Protein AF-A0A915CZ17-F1 (afdb_monomer_lite)

Secondary structure (DSSP, 8-state):
--HHHHHHHHHHHHHHHHHHHHHHHHHHHHHHHHHHHHHHHHHHHHHHHTT--HHHHHHHHHHHHHHHHHHHHHHHHHH-HHHHHHHHHHHHHHHHHHHHHHHHTT-SSSS----PPPP---PPP-

Organism: NCBI:txid166011

Sequence (126 aa):
MKNGHSLTESYQLSENIRTGKQLAPSFFLHLLTTIALASICFLIFYVLKNEISILFSIVIFFLLMAICNCGIVTTIIRYHPIINRRAVKLCKKLRTQMCRQKNSQIMPESCAFETNPMPKTIGAAV

Foldseek 3Di:
DPVVVVVVVVVVVVVVVLVCVLCVVLVVLVVVLVVVLVVLVVVLVVVVVVPDPNVVSVVVNVVSVVVSVVVNVVSNCVRVPVNVVVVVVVVVVVVVVVVVVVVVVVDDDDPDDDDDDDDDDDDDDD

InterPro domains:
  IPR004151 7TM GPCR, serpentine receptor class e (Sre) [PF03125] (5-113)

pLDDT: mean 75.6, std 12.34, range [46.72, 91.81]

Structure (mmCIF, N/CA/C/O backbone):
data_AF-A0A915CZ17-F1
#
_entry.id   AF-A0A915CZ17-F1
#
loop_
_atom_site.group_PDB
_atom_site.id
_atom_site.type_symbol
_atom_site.label_atom_id
_atom_site.label_alt_id
_atom_site.label_comp_id
_atom_site.label_asym_id
_atom_site.label_entity_id
_atom_site.label_seq_id
_atom_site.pdbx_PDB_ins_code
_atom_site.Cartn_x
_atom_site.Cartn_y
_atom_site.Cartn_z
_atom_site.occupancy
_atom_site.B_iso_or_equiv
_atom_site.auth_seq_id
_atom_site.auth_comp_id
_atom_site.auth_asym_id
_atom_site.auth_atom_id
_atom_site.pdbx_PDB_model_num
ATOM 1 N N . MET A 1 1 ? 25.325 -26.760 -29.980 1.00 49.72 1 MET A N 1
ATOM 2 C CA . MET A 1 1 ? 24.374 -25.675 -29.644 1.00 49.72 1 MET A CA 1
ATOM 3 C C . MET A 1 1 ? 23.979 -25.759 -28.162 1.00 49.72 1 MET A C 1
ATOM 5 O O . MET A 1 1 ? 22.905 -26.246 -27.857 1.00 49.72 1 MET A O 1
ATOM 9 N N . LYS A 1 2 ? 24.853 -25.346 -27.227 1.00 55.34 2 LYS A N 1
ATOM 10 C CA . LYS A 1 2 ? 24.573 -25.357 -25.767 1.00 55.34 2 LYS A CA 1
ATOM 11 C C . LYS A 1 2 ? 24.479 -23.955 -25.137 1.00 55.34 2 LYS A C 1
ATOM 13 O O . LYS A 1 2 ? 24.045 -23.826 -24.002 1.00 55.34 2 LYS A O 1
ATOM 18 N N . ASN A 1 3 ? 24.819 -22.902 -25.882 1.00 57.72 3 ASN A N 1
ATOM 19 C CA . ASN A 1 3 ? 24.971 -21.554 -25.318 1.00 57.72 3 ASN A CA 1
ATOM 20 C C . ASN A 1 3 ? 23.638 -20.801 -25.143 1.00 57.72 3 ASN A C 1
ATOM 22 O O . ASN A 1 3 ? 23.580 -19.843 -24.382 1.00 57.72 3 ASN A O 1
ATOM 26 N N . GLY A 1 4 ? 22.563 -21.235 -25.813 1.00 61.19 4 GLY A N 1
ATOM 27 C CA . GLY A 1 4 ? 21.241 -20.611 -25.678 1.00 61.19 4 GLY A CA 1
ATOM 28 C C . GLY A 1 4 ? 20.569 -20.888 -24.329 1.00 61.19 4 GLY A C 1
ATOM 29 O O . GLY A 1 4 ? 19.940 -19.997 -23.773 1.00 61.19 4 GLY A O 1
ATOM 30 N N . HIS A 1 5 ? 20.764 -22.088 -23.767 1.00 61.50 5 HIS A N 1
ATOM 31 C CA . HIS A 1 5 ? 20.102 -22.510 -22.524 1.00 61.50 5 HIS A CA 1
ATOM 32 C C . HIS A 1 5 ? 20.589 -21.709 -21.304 1.00 61.50 5 HIS A C 1
ATOM 34 O O . HIS A 1 5 ? 19.791 -21.225 -20.506 1.00 61.50 5 HIS A O 1
ATOM 40 N N . SER A 1 6 ? 21.903 -21.472 -21.226 1.00 73.88 6 SER A N 1
ATOM 41 C CA . SER A 1 6 ? 22.528 -20.694 -20.147 1.00 73.88 6 SER A CA 1
ATOM 42 C C . SER A 1 6 ? 22.110 -19.215 -20.149 1.00 73.88 6 SER A C 1
ATOM 44 O O . SER A 1 6 ? 21.966 -18.604 -19.086 1.00 73.88 6 SER A O 1
ATOM 46 N N . LEU A 1 7 ? 21.861 -18.635 -21.331 1.00 78.44 7 LEU A N 1
ATOM 47 C CA . LEU A 1 7 ? 21.388 -17.254 -21.461 1.00 78.44 7 LEU A CA 1
ATOM 48 C C . LEU A 1 7 ? 19.945 -17.099 -20.970 1.00 78.44 7 LEU A C 1
ATOM 50 O O . LEU A 1 7 ? 19.641 -16.139 -20.261 1.00 78.44 7 LEU A O 1
ATOM 54 N N . THR A 1 8 ? 19.068 -18.049 -21.301 1.00 87.06 8 THR A N 1
ATOM 55 C CA . THR A 1 8 ? 17.675 -18.046 -20.836 1.00 87.06 8 THR A CA 1
ATOM 56 C C . THR A 1 8 ? 17.589 -18.204 -19.318 1.00 87.06 8 THR A C 1
ATOM 58 O O . THR A 1 8 ? 16.856 -17.455 -18.674 1.00 87.06 8 THR A O 1
ATOM 61 N N . GLU A 1 9 ? 18.378 -19.103 -18.730 1.00 83.31 9 GLU A N 1
ATOM 62 C CA . GLU A 1 9 ? 18.433 -19.299 -17.274 1.00 83.31 9 GLU A CA 1
ATOM 63 C C . GLU A 1 9 ? 18.932 -18.045 -16.545 1.00 83.31 9 GLU A C 1
ATOM 65 O O . GLU A 1 9 ? 18.331 -17.604 -15.564 1.00 83.31 9 GLU A O 1
ATOM 70 N N . SER A 1 10 ? 19.982 -17.408 -17.070 1.00 84.31 10 SER A N 1
ATOM 71 C CA . SER A 1 10 ? 20.518 -16.161 -16.510 1.00 84.31 10 SER A CA 1
ATOM 72 C C . SER A 1 10 ? 19.502 -15.014 -16.580 1.00 84.31 10 SER A C 1
ATOM 74 O O . SER A 1 10 ? 19.395 -14.208 -15.652 1.00 84.31 10 SER A O 1
ATOM 76 N N . TYR A 1 11 ? 18.725 -14.948 -17.665 1.00 88.56 11 TYR A N 1
ATOM 77 C CA . TYR A 1 11 ? 17.660 -13.962 -17.831 1.00 88.56 11 TYR A CA 1
ATOM 78 C C . TYR A 1 11 ? 16.517 -14.181 -16.833 1.00 88.56 11 TYR A C 1
ATOM 80 O O . TYR A 1 11 ? 16.153 -13.250 -16.114 1.00 88.56 11 TYR A O 1
ATOM 88 N N . GLN A 1 12 ? 16.004 -15.411 -16.730 1.00 89.25 12 GLN A N 1
ATOM 89 C CA . GLN A 1 12 ? 14.931 -15.759 -15.794 1.00 89.25 12 GLN A CA 1
ATOM 90 C C . GLN A 1 12 ? 15.338 -15.503 -14.341 1.00 89.25 12 GLN A C 1
ATOM 92 O O . GLN A 1 12 ? 14.560 -14.955 -13.561 1.00 89.25 12 GLN A O 1
ATOM 97 N N . LEU A 1 13 ? 16.578 -15.835 -13.975 1.00 88.50 13 LEU A N 1
ATOM 98 C CA . LEU A 1 13 ? 17.096 -15.568 -12.637 1.00 88.50 13 LEU A CA 1
ATOM 99 C C . LEU A 1 13 ? 17.140 -14.061 -12.340 1.00 88.50 13 LEU A C 1
ATOM 101 O O . LEU A 1 13 ? 16.708 -13.625 -11.272 1.00 88.50 13 LEU A O 1
ATOM 105 N N . SER A 1 14 ? 17.609 -13.254 -13.294 1.00 89.19 14 SER A N 1
ATOM 106 C CA . SER A 1 14 ? 17.647 -11.792 -13.168 1.00 89.19 14 SER A CA 1
ATOM 107 C C . SER A 1 14 ? 16.245 -11.186 -13.028 1.00 89.19 14 SER A C 1
ATOM 109 O O . SER A 1 14 ? 16.014 -10.307 -12.189 1.00 89.19 14 SER A O 1
ATOM 111 N N . GLU A 1 15 ? 15.279 -11.692 -13.792 1.00 87.38 15 GLU A N 1
ATOM 112 C CA . GLU A 1 15 ? 13.883 -11.262 -13.728 1.00 87.38 15 GLU A CA 1
ATOM 113 C C . GLU A 1 15 ? 13.220 -11.645 -12.396 1.00 87.38 15 GLU A C 1
ATOM 115 O O . GLU A 1 15 ? 12.551 -10.813 -11.776 1.00 87.38 15 GLU A O 1
ATOM 120 N N . ASN A 1 16 ? 13.490 -12.847 -11.885 1.00 86.50 16 ASN A N 1
ATOM 121 C CA . ASN A 1 16 ? 13.008 -13.300 -10.581 1.00 86.50 16 ASN A CA 1
ATOM 122 C C . ASN A 1 16 ? 13.599 -12.477 -9.431 1.00 86.50 16 ASN A C 1
ATOM 124 O O . ASN A 1 16 ? 12.863 -12.064 -8.535 1.00 86.50 16 ASN A O 1
ATOM 128 N N . ILE A 1 17 ? 14.897 -12.156 -9.468 1.00 87.12 17 ILE A N 1
ATOM 129 C CA . ILE A 1 17 ? 15.535 -11.281 -8.468 1.00 87.12 17 ILE A CA 1
ATOM 130 C C . ILE A 1 17 ? 14.907 -9.886 -8.502 1.00 87.12 17 ILE A C 1
ATOM 132 O O . ILE A 1 17 ? 14.629 -9.290 -7.457 1.00 87.12 17 ILE A O 1
ATOM 136 N N . ARG A 1 18 ? 14.668 -9.346 -9.701 1.00 84.81 18 ARG A N 1
ATOM 137 C CA . ARG A 1 18 ? 14.031 -8.038 -9.871 1.00 84.81 18 ARG A CA 1
ATOM 138 C C . ARG A 1 18 ? 12.606 -8.033 -9.324 1.00 84.81 18 ARG A C 1
ATOM 140 O O . ARG A 1 18 ? 12.234 -7.088 -8.632 1.00 84.81 18 ARG A O 1
ATOM 147 N N . THR A 1 19 ? 11.844 -9.081 -9.605 1.00 82.50 19 THR A N 1
ATOM 148 C CA . THR A 1 19 ? 10.472 -9.259 -9.122 1.00 82.50 19 THR A CA 1
ATOM 149 C C . THR A 1 19 ? 10.455 -9.422 -7.603 1.00 82.50 19 THR A C 1
ATOM 151 O O . THR A 1 19 ? 9.744 -8.694 -6.917 1.00 82.50 19 THR A O 1
ATOM 154 N N . GLY A 1 20 ? 11.337 -10.249 -7.040 1.00 83.50 20 GLY A N 1
ATOM 155 C CA . GLY A 1 20 ? 11.492 -10.403 -5.591 1.00 83.50 20 GLY A CA 1
ATOM 156 C C . GLY A 1 20 ? 11.804 -9.082 -4.882 1.00 83.50 20 GLY A C 1
ATOM 157 O O . GLY A 1 20 ? 11.161 -8.745 -3.889 1.00 83.50 20 GLY A O 1
ATOM 158 N N . LYS A 1 21 ? 12.707 -8.264 -5.438 1.00 82.19 21 LYS A N 1
ATOM 159 C CA . LYS A 1 21 ? 13.002 -6.916 -4.914 1.00 82.19 21 LYS A CA 1
ATOM 160 C C . LYS A 1 21 ? 11.807 -5.960 -4.984 1.00 82.19 21 LYS A C 1
ATOM 162 O O . LYS A 1 21 ? 11.730 -5.044 -4.171 1.00 82.19 21 LYS A O 1
ATOM 167 N N . GLN A 1 22 ? 10.889 -6.148 -5.932 1.00 78.44 22 GLN A N 1
ATOM 168 C CA . GLN A 1 22 ? 9.664 -5.347 -6.041 1.00 78.44 22 GLN A CA 1
ATOM 169 C C . GLN A 1 22 ? 8.572 -5.808 -5.073 1.00 78.44 22 GLN A C 1
ATOM 171 O O . GLN A 1 22 ? 7.839 -4.968 -4.553 1.00 78.44 22 GLN A O 1
ATOM 176 N N . LEU A 1 23 ? 8.472 -7.113 -4.810 1.00 78.69 23 LEU A N 1
ATOM 177 C CA . LEU A 1 23 ? 7.492 -7.664 -3.875 1.00 78.69 23 LEU A CA 1
ATOM 178 C C . LEU A 1 23 ? 7.902 -7.498 -2.411 1.00 78.69 23 LEU A C 1
ATOM 180 O O . LEU A 1 23 ? 7.022 -7.309 -1.573 1.00 78.69 23 LEU A O 1
ATOM 184 N N . ALA A 1 24 ? 9.200 -7.518 -2.091 1.00 81.94 24 ALA A N 1
ATOM 185 C CA . ALA A 1 24 ? 9.672 -7.454 -0.708 1.00 81.94 24 ALA A CA 1
ATOM 186 C C . ALA A 1 24 ? 9.100 -6.258 0.087 1.00 81.94 24 ALA A C 1
ATOM 188 O O . ALA A 1 24 ? 8.552 -6.495 1.163 1.00 81.94 24 ALA A O 1
ATOM 189 N N . PRO A 1 25 ? 9.099 -5.004 -0.417 1.00 78.44 25 PRO A N 1
ATOM 190 C CA . PRO A 1 25 ? 8.494 -3.878 0.299 1.00 78.44 25 PRO A CA 1
ATOM 191 C C . PRO A 1 25 ? 7.000 -4.077 0.575 1.00 78.44 25 PRO A C 1
ATOM 193 O O . PRO A 1 25 ? 6.530 -3.758 1.662 1.00 78.44 25 PRO A O 1
ATOM 196 N N . SER A 1 26 ? 6.261 -4.637 -0.388 1.00 76.38 26 SER A N 1
ATOM 197 C CA . SER A 1 26 ? 4.830 -4.919 -0.231 1.00 76.38 26 SER A CA 1
ATOM 198 C C . SER A 1 26 ? 4.585 -6.015 0.804 1.00 76.38 26 SER A C 1
ATOM 200 O O . SER A 1 26 ? 3.657 -5.909 1.602 1.00 76.38 26 SER A O 1
ATOM 202 N N . PHE A 1 27 ? 5.428 -7.048 0.814 1.00 81.69 27 PHE A N 1
ATOM 203 C CA . PHE A 1 27 ? 5.361 -8.137 1.782 1.00 81.69 27 PHE A CA 1
ATOM 204 C C . PHE A 1 27 ? 5.639 -7.641 3.205 1.00 81.69 27 PHE A C 1
ATOM 206 O O . PHE A 1 27 ? 4.847 -7.904 4.106 1.00 81.69 27 PHE A O 1
ATOM 213 N N . PHE A 1 28 ? 6.705 -6.858 3.402 1.00 82.81 28 PHE A N 1
ATOM 214 C CA . PHE A 1 28 ? 7.022 -6.262 4.704 1.00 82.81 28 PHE A CA 1
ATOM 215 C C . PHE A 1 28 ? 5.903 -5.348 5.207 1.00 82.81 28 PHE A C 1
ATOM 217 O O . PHE A 1 28 ? 5.568 -5.384 6.389 1.00 82.81 28 PHE A O 1
ATOM 224 N N . LEU A 1 29 ? 5.293 -4.561 4.319 1.00 78.81 29 LEU A N 1
ATOM 225 C CA . LEU A 1 29 ? 4.200 -3.675 4.702 1.00 78.81 29 LEU A CA 1
ATOM 226 C C . LEU A 1 29 ? 2.932 -4.446 5.094 1.00 78.81 29 LEU A C 1
ATOM 228 O O . LEU A 1 29 ? 2.267 -4.083 6.067 1.00 78.81 29 LEU A O 1
ATOM 232 N N . HIS A 1 30 ? 2.614 -5.522 4.370 1.00 79.62 30 HIS A N 1
ATOM 233 C CA . HIS A 1 30 ? 1.520 -6.420 4.735 1.00 79.62 30 HIS A CA 1
ATOM 234 C C . HIS A 1 30 ? 1.776 -7.097 6.077 1.00 79.62 30 HIS A C 1
ATOM 236 O O . HIS A 1 30 ? 0.900 -7.065 6.934 1.00 79.62 30 HIS A O 1
ATOM 242 N N . LEU A 1 31 ? 2.978 -7.634 6.292 1.00 82.56 31 LEU A N 1
ATOM 243 C CA . LEU A 1 31 ? 3.352 -8.270 7.552 1.00 82.56 31 LEU A CA 1
ATOM 244 C C . LEU A 1 31 ? 3.215 -7.296 8.731 1.00 82.56 31 LEU A C 1
ATOM 246 O O . LEU A 1 31 ? 2.597 -7.632 9.739 1.00 82.56 31 LEU A O 1
ATOM 250 N N . LEU A 1 32 ? 3.730 -6.072 8.587 1.00 81.38 32 LEU A N 1
ATOM 251 C CA . LEU A 1 32 ? 3.617 -5.035 9.613 1.00 81.38 32 LEU A CA 1
ATOM 252 C C . LEU A 1 32 ? 2.153 -4.670 9.894 1.00 81.38 32 LEU A C 1
ATOM 254 O O . LEU A 1 32 ? 1.762 -4.534 11.051 1.00 81.38 32 LEU A O 1
ATOM 258 N N . THR A 1 33 ? 1.334 -4.566 8.845 1.00 80.00 33 THR A N 1
ATOM 259 C CA . THR A 1 33 ? -0.109 -4.310 8.962 1.00 80.00 33 THR A CA 1
ATOM 260 C C . THR A 1 33 ? -0.812 -5.435 9.718 1.00 80.00 33 THR A C 1
ATOM 262 O O . THR A 1 33 ? -1.609 -5.166 10.610 1.00 80.00 33 THR A O 1
ATOM 265 N N . THR A 1 34 ? -0.496 -6.695 9.415 1.00 81.19 34 THR A N 1
ATOM 266 C CA . THR A 1 34 ? -1.069 -7.858 10.103 1.00 81.19 34 THR A CA 1
ATOM 267 C C . THR A 1 34 ? -0.681 -7.888 11.581 1.00 81.19 34 THR A C 1
ATOM 269 O O . THR A 1 34 ? -1.539 -8.140 12.425 1.00 81.19 34 THR A O 1
ATOM 272 N N . ILE A 1 35 ? 0.577 -7.586 11.915 1.00 84.44 35 ILE A N 1
ATOM 273 C CA . ILE A 1 35 ? 1.044 -7.509 13.309 1.00 84.44 35 ILE A CA 1
ATOM 274 C C . ILE A 1 35 ? 0.321 -6.386 14.061 1.00 84.44 35 ILE A C 1
ATOM 276 O O . ILE A 1 35 ? -0.163 -6.601 15.174 1.00 84.44 35 ILE A O 1
ATOM 280 N N . ALA A 1 36 ? 0.212 -5.201 13.455 1.00 79.06 36 ALA A N 1
ATOM 281 C CA . ALA A 1 36 ? -0.519 -4.081 14.040 1.00 79.06 36 ALA A CA 1
ATOM 282 C C . ALA A 1 36 ? -1.992 -4.446 14.279 1.00 79.06 36 ALA A C 1
ATOM 284 O O . ALA A 1 36 ? -2.514 -4.216 15.367 1.00 79.06 36 ALA A O 1
ATOM 285 N N . LEU A 1 37 ? -2.633 -5.092 13.302 1.00 80.75 37 LEU A N 1
ATOM 286 C CA . LEU A 1 37 ? -4.020 -5.532 13.399 1.00 80.75 37 LEU A CA 1
ATOM 287 C C . LEU A 1 37 ? -4.232 -6.520 14.548 1.00 80.75 37 LEU A C 1
ATOM 289 O O . LEU A 1 37 ? -5.117 -6.319 15.376 1.00 80.75 37 LEU A O 1
ATOM 293 N N . ALA A 1 38 ? -3.387 -7.549 14.634 1.00 83.81 38 ALA A N 1
ATOM 294 C CA . ALA A 1 38 ? -3.434 -8.532 15.711 1.00 83.81 38 ALA A CA 1
ATOM 295 C C . ALA A 1 38 ? -3.254 -7.873 17.089 1.00 83.81 38 ALA A C 1
ATOM 297 O O . ALA A 1 38 ? -3.983 -8.191 18.029 1.00 83.81 38 ALA A O 1
ATOM 298 N N . SER A 1 39 ? -2.337 -6.904 17.187 1.00 81.00 39 SER A N 1
ATOM 299 C CA . SER A 1 39 ? -2.072 -6.160 18.424 1.00 81.00 39 SER A CA 1
ATOM 300 C C . SER A 1 39 ? -3.278 -5.324 18.860 1.00 81.00 39 SER A C 1
ATOM 302 O O . SER A 1 39 ? -3.626 -5.309 20.038 1.00 81.00 39 SER A O 1
ATOM 304 N N . ILE A 1 40 ? -3.962 -4.667 17.918 1.00 76.94 40 ILE A N 1
ATOM 305 C CA . ILE A 1 40 ? -5.172 -3.880 18.200 1.00 76.94 40 ILE A CA 1
ATOM 306 C C . ILE A 1 40 ? -6.339 -4.795 18.572 1.00 76.94 40 ILE A C 1
ATOM 308 O O . ILE A 1 40 ? -7.066 -4.483 19.507 1.00 76.94 40 ILE A O 1
ATOM 312 N N . CYS A 1 41 ? -6.525 -5.928 17.891 1.00 80.75 41 CYS A N 1
ATOM 313 C CA . CYS A 1 41 ? -7.558 -6.900 18.258 1.00 80.75 41 CYS A CA 1
ATOM 314 C C . CYS A 1 41 ? -7.356 -7.419 19.688 1.00 80.75 41 CYS A C 1
ATOM 316 O O . CYS A 1 41 ? -8.314 -7.497 20.456 1.00 80.75 41 CYS A O 1
ATOM 318 N N . PHE A 1 42 ? -6.109 -7.709 20.067 1.00 82.75 42 PHE A N 1
ATOM 319 C CA . PHE A 1 42 ? -5.761 -8.079 21.436 1.00 82.75 42 PHE A CA 1
ATOM 320 C C . PHE A 1 42 ? -6.046 -6.938 22.425 1.00 82.75 42 PHE A C 1
ATOM 322 O O . PHE A 1 42 ? -6.633 -7.168 23.480 1.00 82.75 42 PHE A O 1
ATOM 329 N N . LEU A 1 43 ? -5.704 -5.697 22.064 1.00 78.62 43 LEU A N 1
ATOM 330 C CA . LEU A 1 43 ? -6.005 -4.517 22.873 1.00 78.62 43 LEU A CA 1
ATOM 331 C C . LEU A 1 43 ? -7.517 -4.343 23.067 1.00 78.62 43 LEU A C 1
ATOM 333 O O . LEU A 1 43 ? -7.959 -4.175 24.194 1.00 78.62 43 LEU A O 1
ATOM 337 N N . ILE A 1 44 ? -8.318 -4.451 22.003 1.00 76.12 44 ILE A N 1
ATOM 338 C CA . ILE A 1 44 ? -9.786 -4.379 22.056 1.00 76.12 44 ILE A CA 1
ATOM 339 C C . ILE A 1 44 ? -10.340 -5.437 23.009 1.00 76.12 44 ILE A C 1
ATOM 341 O O . ILE A 1 44 ? -11.194 -5.115 23.828 1.00 76.12 44 ILE A O 1
ATOM 345 N N . PHE A 1 45 ? -9.835 -6.672 22.951 1.00 78.56 45 PHE A N 1
ATOM 346 C CA . PHE A 1 45 ? -10.243 -7.741 23.863 1.00 78.56 45 PHE A CA 1
ATOM 347 C C . PHE A 1 45 ? -9.966 -7.390 25.3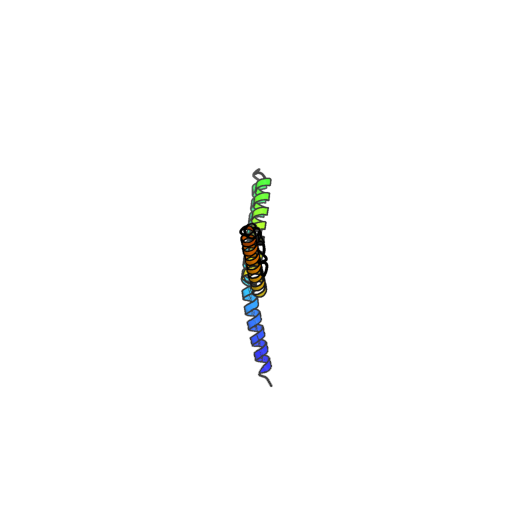35 1.00 78.56 45 PHE A C 1
ATOM 349 O O . PHE A 1 45 ? -10.821 -7.592 26.196 1.00 78.56 45 PHE A O 1
ATOM 356 N N . TYR A 1 46 ? -8.804 -6.802 25.630 1.00 75.69 46 TYR A N 1
ATOM 357 C CA . TYR A 1 46 ? -8.462 -6.330 26.978 1.00 75.69 46 TYR A CA 1
ATOM 358 C C . TYR A 1 46 ? -9.265 -5.101 27.416 1.00 75.69 46 TYR A C 1
ATOM 360 O O . TYR A 1 46 ? -9.623 -4.971 28.582 1.00 75.69 46 TYR A O 1
ATOM 368 N N . VAL A 1 47 ? -9.558 -4.194 26.491 1.00 73.19 47 VAL A N 1
ATOM 369 C CA . VAL A 1 47 ? -10.291 -2.946 26.732 1.00 73.19 47 VAL A CA 1
ATOM 370 C C . VAL A 1 47 ? -11.781 -3.221 26.956 1.00 73.19 47 VAL A C 1
ATOM 372 O O . VAL A 1 47 ? -12.366 -2.639 27.865 1.00 73.19 47 VAL A O 1
ATOM 375 N N . LEU A 1 48 ? -12.364 -4.173 26.216 1.00 68.81 48 LEU A N 1
ATOM 376 C CA . LEU A 1 48 ? -13.708 -4.723 26.449 1.00 68.81 48 LEU A CA 1
ATOM 377 C C . LEU A 1 48 ? -13.868 -5.269 27.871 1.00 68.81 48 LEU A C 1
ATOM 379 O O . LEU A 1 48 ? -14.947 -5.178 28.446 1.00 68.81 48 LEU A O 1
ATOM 383 N N . LYS A 1 49 ? -12.789 -5.809 28.447 1.00 69.44 49 LYS A N 1
ATOM 384 C CA . LYS A 1 49 ? -12.767 -6.309 29.825 1.00 69.44 49 LYS A CA 1
ATOM 385 C C . LYS A 1 49 ? -12.722 -5.188 30.876 1.00 69.44 49 LYS A C 1
ATOM 387 O O . LYS A 1 49 ? -13.104 -5.429 32.014 1.00 69.44 49 LYS A O 1
ATOM 392 N N . ASN A 1 50 ? -12.274 -3.985 30.507 1.00 71.00 50 ASN A N 1
ATOM 393 C CA . ASN A 1 50 ? -12.002 -2.867 31.421 1.00 71.00 50 ASN A CA 1
ATOM 394 C C . ASN A 1 50 ? -12.999 -1.692 31.287 1.00 71.00 50 ASN A C 1
ATOM 396 O O . ASN A 1 50 ? -12.674 -0.580 31.691 1.00 71.00 50 ASN A O 1
ATOM 400 N N . GLU A 1 51 ? -14.180 -1.914 30.698 1.00 68.25 51 GLU A N 1
ATOM 401 C CA . GLU A 1 51 ? -15.275 -0.925 30.551 1.00 68.25 51 GLU A CA 1
ATOM 402 C C . GLU A 1 51 ? -14.913 0.409 29.865 1.00 68.25 51 GLU A C 1
ATOM 404 O O . GLU A 1 51 ? -15.642 1.399 29.941 1.00 68.25 51 GLU A O 1
ATOM 409 N N . ILE A 1 52 ? -13.809 0.459 29.124 1.00 65.56 52 ILE A N 1
ATOM 41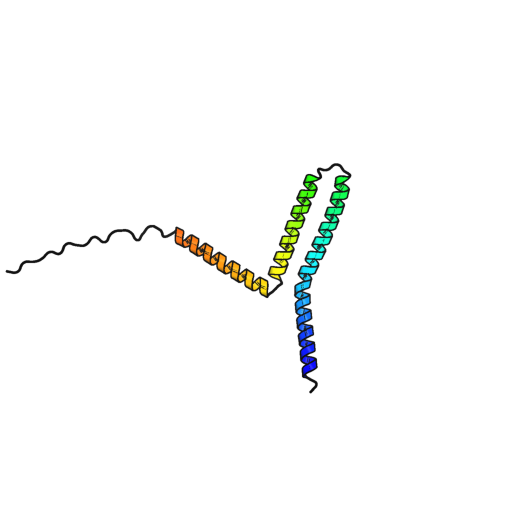0 C CA . ILE A 1 52 ? -13.515 1.600 28.254 1.00 65.56 52 ILE A CA 1
ATOM 411 C C . ILE A 1 52 ? -14.507 1.591 27.081 1.00 65.56 52 ILE A C 1
ATOM 413 O O . ILE A 1 52 ? -14.873 0.535 26.561 1.00 65.56 52 ILE A O 1
ATOM 417 N N . SER A 1 53 ? -14.917 2.781 26.625 1.00 73.31 53 SER A N 1
ATOM 418 C CA . SER A 1 53 ? -15.879 2.938 25.529 1.00 73.31 53 SER A CA 1
ATOM 419 C C . SER A 1 53 ? -15.425 2.200 24.261 1.00 73.31 53 SER A C 1
ATOM 421 O O . SER A 1 53 ? -14.502 2.617 23.556 1.00 73.31 53 SER A O 1
ATOM 423 N N . ILE A 1 54 ? -16.112 1.097 2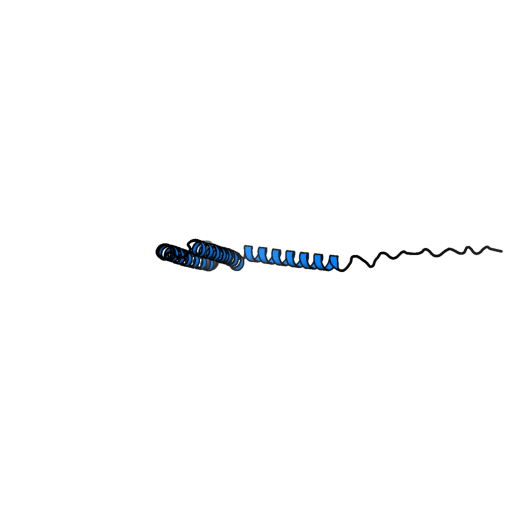3.958 1.00 74.88 54 ILE A N 1
ATOM 424 C CA . ILE A 1 54 ? -15.897 0.225 22.791 1.00 74.88 54 ILE A CA 1
ATOM 425 C C . ILE A 1 54 ? -15.851 1.044 21.493 1.00 74.88 54 ILE A C 1
ATOM 427 O O . ILE A 1 54 ? -15.050 0.766 20.600 1.00 74.88 54 ILE A O 1
ATOM 431 N N . LEU A 1 55 ? -16.663 2.103 21.425 1.00 78.94 55 LEU A N 1
ATOM 432 C CA . LEU A 1 55 ? -16.756 3.008 20.285 1.00 78.94 55 LEU A CA 1
ATOM 433 C C . LEU A 1 55 ? -15.399 3.634 19.928 1.00 78.94 55 LEU A C 1
ATOM 435 O O . LEU A 1 55 ? -15.018 3.662 18.760 1.00 78.94 55 LEU A O 1
ATOM 439 N N . PHE A 1 56 ? -14.641 4.087 20.930 1.00 79.19 56 PHE A N 1
ATOM 440 C CA . PHE A 1 56 ? -13.333 4.709 20.718 1.00 79.19 56 PHE A CA 1
ATOM 441 C C . PHE A 1 56 ? -12.330 3.722 20.111 1.00 79.19 56 PHE A C 1
ATOM 443 O O . PHE A 1 56 ? -11.597 4.054 19.179 1.00 79.19 56 PHE A O 1
ATOM 450 N N . SER A 1 57 ? -12.357 2.474 20.579 1.00 75.62 57 SER A N 1
ATOM 451 C CA . SER A 1 57 ? -11.463 1.425 20.084 1.00 75.62 57 SER A CA 1
ATOM 452 C C . SER A 1 57 ? -11.789 1.014 18.651 1.00 75.62 57 SER A C 1
ATOM 454 O O . SER A 1 57 ? -10.882 0.806 17.847 1.00 75.62 57 SER A O 1
ATOM 456 N N . ILE A 1 58 ? -13.079 0.959 18.305 1.00 79.56 58 ILE A N 1
ATOM 457 C CA . ILE A 1 58 ? -13.537 0.708 16.934 1.00 79.56 58 ILE A CA 1
ATOM 458 C C . ILE A 1 58 ? -13.072 1.830 15.995 1.00 79.56 58 ILE A C 1
ATOM 460 O O . ILE A 1 58 ? -12.568 1.552 14.907 1.00 79.56 58 ILE A O 1
ATOM 464 N N . VAL A 1 59 ? -13.186 3.095 16.407 1.00 85.00 59 VAL A N 1
ATOM 465 C CA . VAL A 1 59 ? -12.731 4.237 15.595 1.00 85.00 59 VAL A CA 1
ATOM 466 C C . VAL A 1 59 ? -11.222 4.178 15.353 1.00 85.00 59 VAL A C 1
ATOM 468 O O . VAL A 1 59 ? -10.782 4.308 14.209 1.00 85.00 59 VAL A O 1
ATOM 471 N N . ILE A 1 60 ? -10.426 3.926 16.397 1.00 81.25 60 ILE A N 1
ATOM 472 C CA . ILE A 1 60 ? -8.969 3.770 16.269 1.00 81.25 60 ILE A CA 1
ATOM 473 C C . ILE A 1 60 ? -8.620 2.617 15.324 1.00 81.25 60 ILE A C 1
ATOM 475 O O . ILE A 1 60 ? -7.744 2.765 14.471 1.00 81.25 60 ILE A O 1
ATOM 479 N N . PHE A 1 61 ? -9.322 1.490 15.439 1.00 81.62 61 PHE A N 1
ATOM 480 C CA . PHE A 1 61 ? -9.131 0.335 14.569 1.00 81.62 61 PHE A CA 1
ATOM 481 C C . PHE A 1 61 ? -9.356 0.684 13.094 1.00 81.62 61 PHE A C 1
ATOM 483 O O . PHE A 1 61 ? -8.491 0.416 12.257 1.00 81.62 61 PHE A O 1
ATOM 490 N N . PHE A 1 62 ? -10.480 1.328 12.765 1.00 84.31 62 PHE A N 1
ATOM 491 C CA . PHE A 1 62 ? -10.773 1.722 11.386 1.00 84.31 62 PHE A CA 1
ATOM 492 C C . PHE A 1 62 ? -9.776 2.750 10.849 1.00 84.31 62 PHE A C 1
ATOM 494 O O . PHE A 1 62 ? -9.360 2.647 9.693 1.00 84.31 62 PHE A O 1
ATOM 501 N N . LEU A 1 63 ? -9.350 3.705 11.679 1.00 85.69 63 LEU A N 1
ATOM 502 C CA . LEU A 1 63 ? -8.350 4.698 11.293 1.00 85.69 63 LEU A CA 1
ATOM 503 C C . LEU A 1 63 ? -7.004 4.038 10.961 1.00 85.69 63 LEU A C 1
ATOM 505 O O . LEU A 1 63 ? -6.413 4.333 9.922 1.00 85.69 63 LEU A O 1
ATOM 509 N N . LEU A 1 64 ? -6.541 3.110 11.801 1.00 80.12 64 LEU A N 1
ATOM 510 C CA . LEU A 1 64 ? -5.294 2.375 11.572 1.00 80.12 64 LEU A CA 1
ATOM 511 C C . LEU A 1 64 ? -5.377 1.507 10.314 1.00 80.12 64 LEU A C 1
ATOM 513 O O . LEU A 1 64 ? -4.465 1.542 9.488 1.00 80.12 64 LEU A O 1
ATOM 517 N N . MET A 1 65 ? -6.500 0.817 10.100 1.00 81.19 65 MET A N 1
ATOM 518 C CA . MET A 1 65 ? -6.745 0.060 8.870 1.00 81.19 65 MET A CA 1
ATOM 519 C C . MET A 1 65 ? -6.710 0.945 7.621 1.00 81.19 65 MET A C 1
ATOM 521 O O . MET A 1 65 ? -6.113 0.566 6.610 1.00 81.19 65 MET A O 1
ATOM 525 N N . ALA A 1 66 ? -7.301 2.140 7.677 1.00 86.56 66 ALA A N 1
ATOM 526 C CA . ALA A 1 66 ? -7.265 3.092 6.572 1.00 86.56 66 ALA A CA 1
ATOM 527 C C . ALA A 1 66 ? -5.832 3.564 6.268 1.00 86.56 66 ALA A C 1
ATOM 529 O O . ALA A 1 66 ? -5.425 3.574 5.104 1.00 86.56 66 ALA A O 1
ATOM 530 N N . ILE A 1 67 ? -5.044 3.892 7.298 1.00 84.19 67 ILE A N 1
ATOM 531 C CA . ILE A 1 67 ? -3.636 4.297 7.150 1.00 84.19 67 ILE A CA 1
ATOM 532 C C . ILE A 1 67 ? -2.811 3.167 6.524 1.00 84.19 67 ILE A C 1
ATOM 534 O O . ILE A 1 67 ? -2.072 3.408 5.568 1.00 84.19 67 ILE A O 1
ATOM 538 N N . CYS A 1 68 ? -2.967 1.932 7.006 1.00 80.25 68 CYS A N 1
ATOM 539 C CA . CYS A 1 68 ? -2.272 0.767 6.464 1.00 80.25 68 CYS A CA 1
ATOM 540 C C . CYS A 1 68 ? -2.627 0.515 4.993 1.00 80.25 68 CYS A C 1
ATOM 542 O O . CYS A 1 68 ? -1.728 0.365 4.165 1.00 80.25 68 CYS A O 1
ATOM 544 N N . ASN A 1 69 ? -3.914 0.549 4.638 1.00 81.44 69 ASN A N 1
ATOM 545 C CA . ASN A 1 69 ? -4.359 0.385 3.252 1.00 81.44 69 ASN A CA 1
ATOM 546 C C . ASN A 1 69 ? -3.793 1.481 2.333 1.00 81.44 69 ASN A C 1
ATOM 548 O O . ASN A 1 69 ? -3.285 1.180 1.251 1.00 81.44 69 ASN A O 1
ATOM 552 N N . CYS A 1 70 ? -3.790 2.740 2.780 1.00 84.69 70 CYS A N 1
ATOM 553 C CA . CYS A 1 70 ? -3.129 3.835 2.065 1.00 84.69 70 CYS A CA 1
ATOM 554 C C . CYS A 1 70 ? -1.618 3.593 1.907 1.00 84.69 70 CYS A C 1
ATOM 556 O O . CYS A 1 70 ? -1.055 3.822 0.831 1.00 84.69 70 CYS A O 1
ATOM 558 N N . GLY A 1 71 ? -0.953 3.088 2.946 1.00 81.56 71 GLY A N 1
ATOM 559 C CA . GLY A 1 71 ? 0.454 2.689 2.910 1.00 81.56 71 GLY A CA 1
ATOM 560 C C . GLY A 1 71 ? 0.738 1.611 1.860 1.00 81.56 71 GLY A C 1
ATOM 561 O O . GLY A 1 71 ? 1.699 1.720 1.096 1.00 81.56 71 GLY A O 1
ATOM 562 N N . ILE A 1 72 ? -0.112 0.586 1.771 1.00 80.31 72 ILE A N 1
ATOM 563 C CA . ILE A 1 72 ? 0.031 -0.504 0.794 1.00 80.31 72 ILE A CA 1
ATOM 564 C C . ILE A 1 72 ? -0.081 0.054 -0.624 1.00 80.31 72 ILE A C 1
ATOM 566 O O . ILE A 1 72 ? 0.809 -0.157 -1.449 1.00 80.31 72 ILE A O 1
ATOM 570 N N . VAL A 1 73 ? -1.125 0.838 -0.897 1.00 82.81 73 VAL A N 1
ATOM 571 C CA . VAL A 1 73 ? -1.352 1.440 -2.217 1.00 82.81 73 VAL A CA 1
ATOM 572 C C . VAL A 1 73 ? -0.189 2.349 -2.619 1.00 82.81 73 VAL A C 1
ATOM 574 O O . VAL A 1 73 ? 0.317 2.252 -3.737 1.00 82.81 73 VAL A O 1
ATOM 577 N N . THR A 1 74 ? 0.289 3.203 -1.712 1.00 82.50 74 THR A N 1
ATOM 578 C CA . THR A 1 74 ? 1.431 4.092 -1.987 1.00 82.50 74 THR A CA 1
ATOM 579 C C . THR A 1 74 ? 2.723 3.315 -2.235 1.00 82.50 74 THR A C 1
ATOM 581 O O . THR A 1 74 ? 3.484 3.664 -3.141 1.00 82.50 74 THR A O 1
ATOM 584 N N . THR A 1 75 ? 2.948 2.223 -1.506 1.00 81.81 75 THR A N 1
ATOM 585 C CA . THR A 1 75 ? 4.089 1.318 -1.700 1.00 81.81 75 THR A CA 1
ATOM 586 C C . THR A 1 75 ? 4.027 0.643 -3.069 1.00 81.81 75 THR A C 1
ATOM 588 O O . THR A 1 75 ? 5.005 0.690 -3.817 1.00 81.81 75 THR A O 1
ATOM 591 N N . ILE A 1 76 ? 2.867 0.114 -3.466 1.00 82.31 76 ILE A N 1
ATOM 592 C CA . ILE A 1 76 ? 2.652 -0.458 -4.803 1.00 82.31 76 ILE A CA 1
ATOM 593 C C . ILE A 1 76 ? 2.939 0.590 -5.883 1.00 82.31 76 ILE A C 1
ATOM 595 O O . ILE A 1 76 ? 3.693 0.322 -6.819 1.00 82.31 76 ILE A O 1
ATOM 599 N N . ILE A 1 77 ? 2.396 1.803 -5.742 1.00 82.44 77 ILE A N 1
ATOM 600 C CA . ILE A 1 77 ? 2.619 2.886 -6.707 1.00 82.44 77 ILE A CA 1
ATOM 601 C C . ILE A 1 77 ? 4.106 3.245 -6.799 1.00 82.44 77 ILE A C 1
ATOM 603 O O . ILE A 1 77 ? 4.599 3.482 -7.900 1.00 82.44 77 ILE A O 1
ATOM 607 N N . ARG A 1 78 ? 4.829 3.276 -5.675 1.00 81.25 78 ARG A N 1
ATOM 608 C CA . ARG A 1 78 ? 6.242 3.674 -5.624 1.00 81.25 78 ARG A CA 1
ATOM 609 C C . ARG A 1 78 ? 7.173 2.621 -6.220 1.00 81.25 78 ARG A C 1
ATOM 611 O O . ARG A 1 78 ? 8.055 2.974 -7.005 1.00 81.25 78 ARG A O 1
ATOM 618 N N . TYR A 1 79 ? 6.993 1.355 -5.851 1.00 78.56 79 TYR A N 1
ATOM 619 C CA . TYR A 1 79 ? 7.930 0.282 -6.197 1.00 78.56 79 TYR A CA 1
ATOM 620 C C . TYR A 1 79 ? 7.580 -0.445 -7.497 1.00 78.56 79 TYR A C 1
ATOM 622 O O . TYR A 1 79 ? 8.476 -1.009 -8.128 1.00 78.56 79 TYR A O 1
ATOM 630 N N . HIS A 1 80 ? 6.328 -0.388 -7.964 1.00 79.12 80 HIS A N 1
ATOM 631 C CA . HIS A 1 80 ? 5.953 -0.995 -9.236 1.00 79.12 80 HIS A CA 1
ATOM 632 C C . HIS A 1 80 ? 6.232 -0.034 -10.411 1.00 79.12 80 HIS A C 1
ATOM 634 O O . HIS A 1 80 ? 5.530 0.970 -10.586 1.00 79.12 80 HIS A O 1
ATOM 640 N N . PRO A 1 81 ? 7.219 -0.322 -11.282 1.00 75.25 81 PRO A N 1
ATOM 641 C CA . PRO A 1 81 ? 7.732 0.645 -12.256 1.00 75.25 81 PRO A CA 1
ATOM 642 C C . PRO A 1 81 ? 6.685 1.087 -13.288 1.00 75.25 81 PRO A C 1
ATOM 644 O O . PRO A 1 81 ? 6.679 2.244 -13.713 1.00 75.25 81 PRO A O 1
ATOM 647 N N . ILE A 1 82 ? 5.779 0.190 -13.687 1.00 82.56 82 ILE A N 1
ATOM 648 C CA . ILE A 1 82 ? 4.717 0.498 -14.657 1.00 82.56 82 ILE A CA 1
ATOM 649 C C . ILE A 1 82 ? 3.666 1.419 -14.030 1.00 82.56 82 ILE A C 1
ATOM 651 O O . ILE A 1 82 ? 3.218 2.371 -14.673 1.00 82.56 82 ILE A O 1
ATOM 655 N N . ILE A 1 83 ? 3.296 1.161 -12.772 1.00 82.75 83 ILE A N 1
ATOM 656 C CA . ILE A 1 83 ? 2.263 1.935 -12.073 1.00 82.75 83 ILE A CA 1
ATOM 657 C C . ILE A 1 83 ? 2.815 3.318 -11.740 1.00 82.75 83 ILE A C 1
ATOM 659 O O . ILE A 1 83 ? 2.158 4.308 -12.048 1.00 82.75 83 ILE A O 1
ATOM 663 N N . ASN A 1 84 ? 4.054 3.403 -11.248 1.00 85.88 84 ASN A N 1
ATOM 664 C CA . ASN A 1 84 ? 4.728 4.672 -10.983 1.00 85.88 84 ASN A CA 1
ATOM 665 C C . ASN A 1 84 ? 4.740 5.579 -12.227 1.00 85.88 84 ASN A C 1
ATOM 667 O O . ASN A 1 84 ? 4.311 6.731 -12.190 1.00 85.88 84 ASN A O 1
ATOM 671 N N . ARG A 1 85 ? 5.135 5.036 -13.389 1.00 86.69 85 ARG A N 1
ATOM 672 C CA . ARG A 1 85 ? 5.138 5.787 -14.657 1.00 86.69 85 ARG A CA 1
ATOM 673 C C . ARG A 1 85 ? 3.748 6.304 -15.035 1.00 86.69 85 ARG A C 1
ATOM 675 O O . ARG A 1 85 ? 3.638 7.428 -15.527 1.00 86.69 85 ARG A O 1
ATOM 682 N N . ARG A 1 86 ? 2.694 5.508 -14.828 1.00 89.88 86 ARG A N 1
ATOM 683 C CA . ARG A 1 86 ? 1.304 5.929 -15.082 1.00 89.88 86 ARG A CA 1
ATOM 684 C C . ARG A 1 86 ? 0.854 7.002 -14.088 1.00 89.88 86 ARG A C 1
ATOM 686 O O . ARG A 1 86 ? 0.308 8.011 -14.523 1.00 89.88 86 ARG A O 1
ATOM 693 N N . ALA A 1 87 ? 1.151 6.834 -12.803 1.00 87.56 87 ALA A N 1
ATOM 694 C CA . ALA A 1 87 ? 0.827 7.795 -11.752 1.00 87.56 87 ALA A CA 1
ATOM 695 C C . ALA A 1 87 ? 1.497 9.156 -12.000 1.00 87.56 87 ALA A C 1
ATOM 697 O O . ALA A 1 87 ? 0.823 10.181 -12.021 1.00 87.56 87 ALA A O 1
ATOM 698 N N . VAL A 1 88 ? 2.796 9.176 -12.317 1.00 88.94 88 VAL A N 1
ATOM 699 C CA . VAL A 1 88 ? 3.525 10.412 -12.654 1.00 88.94 88 VAL A CA 1
ATOM 700 C C . VAL A 1 88 ? 2.924 11.106 -13.879 1.00 88.94 88 VAL A C 1
ATOM 702 O O . VAL A 1 88 ? 2.781 12.329 -13.882 1.00 88.94 88 VAL A O 1
ATOM 705 N N . LYS A 1 89 ? 2.543 10.352 -14.920 1.00 91.19 89 LYS A N 1
ATOM 706 C CA . LYS A 1 89 ? 1.856 10.917 -16.095 1.00 91.19 89 LYS A CA 1
ATOM 707 C C . LYS A 1 89 ? 0.508 11.536 -15.717 1.00 91.19 89 LYS A C 1
ATOM 709 O O . LYS A 1 89 ? 0.207 12.635 -16.181 1.00 91.19 89 LYS A O 1
ATOM 714 N N . LEU A 1 90 ? -0.270 10.867 -14.867 1.00 91.81 90 LEU A N 1
ATOM 715 C CA . LEU A 1 90 ? -1.554 11.370 -14.383 1.00 91.81 90 LEU A CA 1
ATOM 716 C C . LEU A 1 90 ? -1.372 12.673 -13.588 1.00 91.81 90 LEU A C 1
ATOM 718 O O . LEU A 1 90 ? -2.022 13.668 -13.895 1.00 91.81 90 LEU A O 1
ATOM 722 N N . CYS A 1 91 ? -0.419 12.708 -12.652 1.00 90.19 91 CYS A N 1
ATOM 723 C CA . CYS A 1 91 ? -0.103 13.900 -11.860 1.00 90.19 91 CYS A CA 1
ATOM 724 C C . CYS A 1 91 ? 0.331 15.081 -12.735 1.00 90.19 91 CYS A C 1
ATOM 726 O O . CYS A 1 91 ? -0.100 16.211 -12.510 1.00 90.19 91 CYS A O 1
ATOM 728 N N . LYS A 1 92 ? 1.147 14.834 -13.770 1.00 91.12 92 LYS A N 1
ATOM 729 C CA . LYS A 1 92 ? 1.518 15.872 -14.744 1.00 91.12 92 LYS A CA 1
ATOM 730 C C . LYS A 1 92 ? 0.290 16.410 -15.483 1.00 91.12 92 LYS A C 1
ATOM 732 O O . LYS A 1 92 ? 0.139 17.623 -15.575 1.00 91.12 92 LYS A O 1
ATOM 737 N N . LYS A 1 93 ? -0.603 15.530 -15.951 1.00 91.25 93 LYS A N 1
ATOM 738 C CA . LYS A 1 93 ? -1.837 15.919 -16.656 1.00 91.25 93 LYS A CA 1
ATOM 739 C C . LYS A 1 93 ? -2.758 16.765 -15.771 1.00 91.25 93 LYS A C 1
ATOM 741 O O . LYS A 1 93 ? -3.208 17.819 -16.213 1.00 91.25 93 LYS A O 1
ATOM 746 N N . LEU A 1 94 ? -2.975 16.344 -14.523 1.00 90.88 94 LEU A N 1
ATOM 747 C CA . LEU A 1 94 ? -3.783 17.077 -13.544 1.00 90.88 94 LEU A CA 1
ATOM 748 C C . LEU A 1 94 ? -3.185 18.455 -13.240 1.00 90.88 94 LEU A C 1
ATOM 750 O O . LEU A 1 94 ? -3.897 19.456 -13.264 1.00 90.88 94 LEU A O 1
ATOM 754 N N . ARG A 1 95 ? -1.862 18.538 -13.050 1.00 90.06 95 ARG A N 1
ATOM 755 C CA . ARG A 1 95 ? -1.169 19.818 -12.847 1.00 90.06 95 ARG A CA 1
ATOM 756 C C . ARG A 1 95 ? -1.376 20.768 -14.027 1.00 90.06 95 ARG A C 1
ATOM 758 O O . ARG A 1 95 ? -1.692 21.933 -13.816 1.00 90.06 95 ARG A O 1
ATOM 765 N N . THR A 1 96 ? -1.241 20.283 -15.261 1.00 87.12 96 THR A N 1
ATOM 766 C CA . THR A 1 96 ? -1.467 21.104 -16.460 1.00 87.12 96 THR A CA 1
ATOM 767 C C . THR A 1 96 ? -2.921 21.571 -16.571 1.00 87.12 96 THR A C 1
ATOM 769 O O . THR A 1 96 ? -3.152 22.716 -16.953 1.00 87.12 96 THR A O 1
ATOM 772 N N . GLN A 1 97 ? -3.897 20.730 -16.217 1.00 86.75 97 GLN A N 1
ATOM 773 C CA . GLN A 1 97 ? -5.315 21.108 -16.213 1.00 86.75 97 GLN A CA 1
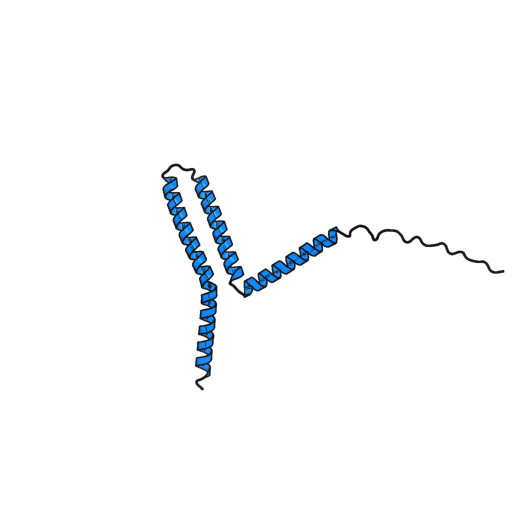ATOM 774 C C . GLN A 1 97 ? -5.615 22.201 -15.181 1.00 86.75 97 GLN A C 1
ATOM 776 O O . GLN A 1 97 ? -6.222 23.207 -15.540 1.00 86.75 97 GLN A O 1
ATOM 781 N N . MET A 1 98 ? -5.112 22.068 -13.950 1.00 83.06 98 MET A N 1
ATOM 782 C CA . MET A 1 98 ? -5.275 23.106 -12.923 1.00 83.06 98 MET A CA 1
ATOM 783 C C . MET A 1 98 ? -4.618 24.432 -13.331 1.00 83.06 98 MET A C 1
ATOM 785 O O . MET A 1 98 ? -5.205 25.496 -13.144 1.00 83.06 98 MET A O 1
ATOM 789 N N . CYS A 1 99 ? -3.428 24.393 -13.944 1.00 77.25 99 CYS A N 1
ATOM 790 C CA . CYS A 1 99 ? -2.780 25.599 -14.468 1.00 77.25 99 CYS A CA 1
ATOM 791 C C . CYS A 1 99 ? -3.600 26.270 -15.581 1.00 77.25 99 CYS A C 1
ATOM 793 O O . CYS A 1 99 ? -3.700 27.494 -15.601 1.00 77.25 99 CYS A O 1
ATOM 795 N N . ARG A 1 100 ? -4.209 25.494 -16.490 1.00 78.19 100 ARG A N 1
ATOM 796 C CA . ARG A 1 100 ? -5.079 26.036 -17.547 1.00 78.19 100 ARG A CA 1
ATOM 797 C C . ARG A 1 100 ? -6.342 26.670 -16.977 1.00 78.19 100 ARG A C 1
ATOM 799 O O . ARG A 1 100 ? -6.676 27.776 -17.382 1.00 78.19 100 ARG A O 1
ATOM 806 N N . GLN A 1 101 ? -6.981 26.013 -16.011 1.00 78.00 101 GLN A N 1
ATOM 807 C CA . GLN A 1 101 ? -8.184 26.522 -15.353 1.00 78.00 101 GLN A CA 1
ATOM 808 C C . GLN A 1 101 ? -7.920 27.847 -14.621 1.00 78.00 101 GLN A C 1
ATOM 810 O O . GLN A 1 101 ? -8.727 28.771 -14.697 1.00 78.00 101 GLN A O 1
ATOM 815 N N . LYS A 1 102 ? -6.751 27.970 -13.977 1.00 76.62 102 LYS A N 1
ATOM 816 C CA . LYS A 1 102 ? -6.321 29.216 -13.332 1.00 76.62 102 LYS A CA 1
ATOM 817 C C . LYS A 1 102 ? -6.060 30.343 -14.342 1.00 76.62 102 LYS A C 1
ATOM 819 O O . LYS A 1 102 ? -6.371 31.487 -14.047 1.00 76.62 102 LYS A O 1
ATOM 824 N N . ASN A 1 103 ? -5.537 30.033 -15.532 1.00 67.38 103 ASN A N 1
ATOM 825 C CA . ASN A 1 103 ? -5.265 31.041 -16.566 1.00 67.38 103 ASN A CA 1
ATOM 826 C C . ASN A 1 103 ? -6.545 31.523 -17.278 1.00 67.38 103 ASN A C 1
ATOM 828 O O . ASN A 1 103 ? -6.662 32.697 -17.609 1.00 67.38 103 ASN A O 1
ATOM 832 N N . SER A 1 104 ? -7.540 30.647 -17.458 1.00 59.81 104 SER A N 1
ATOM 833 C CA . SER A 1 104 ? -8.841 31.013 -18.043 1.00 59.81 104 SER A CA 1
ATOM 834 C C . SER A 1 104 ? -9.697 31.922 -17.155 1.00 59.81 104 SER A C 1
ATOM 836 O O . SER A 1 104 ? -10.564 32.612 -17.671 1.00 59.81 104 SER A O 1
ATOM 838 N N . GLN A 1 105 ? -9.458 31.955 -15.841 1.00 59.03 105 GLN A N 1
ATOM 839 C CA . GLN A 1 105 ? -10.150 32.881 -14.933 1.00 59.03 105 GLN A CA 1
ATOM 840 C C . GLN A 1 105 ? -9.525 34.287 -14.903 1.00 59.03 105 GLN A C 1
ATOM 842 O O . GLN A 1 105 ? -10.159 35.209 -14.407 1.00 59.03 105 GLN A O 1
ATOM 847 N N . ILE A 1 106 ? -8.310 34.466 -15.438 1.00 60.09 106 ILE A N 1
ATOM 848 C CA . ILE A 1 106 ? -7.592 35.756 -15.439 1.00 60.09 106 ILE A CA 1
ATOM 849 C C . ILE A 1 106 ? -7.836 36.550 -16.743 1.00 60.09 106 ILE A C 1
ATOM 851 O O . ILE A 1 106 ? -7.580 37.747 -16.776 1.00 60.09 106 ILE A O 1
ATOM 855 N N . MET A 1 107 ? -8.387 35.937 -17.802 1.00 55.25 107 MET A N 1
ATOM 856 C CA . MET A 1 107 ? -8.761 36.649 -19.039 1.00 55.25 107 MET A CA 1
ATOM 857 C C . MET A 1 107 ? -10.235 36.497 -19.452 1.00 55.25 107 MET A C 1
ATOM 859 O O . MET A 1 107 ? -10.505 35.865 -20.475 1.00 55.25 107 MET A O 1
ATOM 863 N N . PRO A 1 108 ? -11.192 37.124 -18.746 1.00 50.50 108 PRO A N 1
ATOM 864 C CA . PRO A 1 108 ? -12.520 37.294 -19.310 1.00 50.50 108 PRO A CA 1
ATOM 865 C C . PRO A 1 108 ? -12.952 38.762 -19.453 1.00 50.50 108 PRO A C 1
ATOM 867 O O . PRO A 1 108 ? -14.128 39.000 -19.265 1.00 50.50 108 PRO A O 1
ATOM 870 N N . GLU A 1 109 ? -12.098 39.763 -19.754 1.00 51.25 109 GLU A N 1
ATOM 871 C CA . GLU A 1 109 ? -12.644 41.144 -19.879 1.00 51.25 109 GLU A CA 1
ATOM 872 C C . GLU A 1 109 ? -11.797 42.236 -20.577 1.00 51.25 109 GLU A C 1
ATOM 874 O O . GLU A 1 109 ? -11.800 43.387 -20.151 1.00 51.25 109 GLU A O 1
ATOM 879 N N . SER A 1 110 ? -11.036 41.965 -21.648 1.00 49.41 110 SER A N 1
ATOM 880 C CA . SER A 1 110 ? -10.304 43.072 -22.327 1.00 49.41 110 SER A CA 1
ATOM 881 C C . SER A 1 110 ? -10.266 43.047 -23.856 1.00 49.41 110 SER A C 1
ATOM 883 O O . SER A 1 110 ? -9.426 43.709 -24.457 1.00 49.41 110 SER A O 1
ATOM 885 N N . CYS A 1 111 ? -11.184 42.341 -24.520 1.00 52.34 111 CYS A N 1
ATOM 886 C CA . CYS A 1 111 ? -11.291 42.393 -25.990 1.00 52.34 111 CYS A CA 1
ATOM 887 C C . CYS A 1 111 ? -1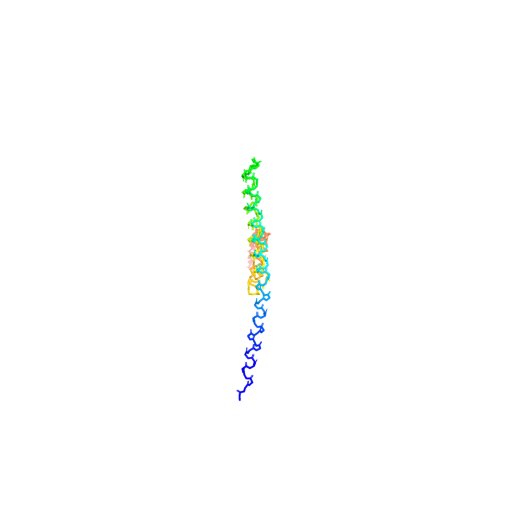2.681 42.785 -26.507 1.00 52.34 111 CYS A C 1
ATOM 889 O O . CYS A 1 111 ? -13.012 42.484 -27.649 1.00 52.34 111 CYS A O 1
ATOM 891 N N . ALA A 1 112 ? -13.482 43.477 -25.697 1.00 52.44 112 ALA A N 1
ATOM 892 C CA . ALA A 1 112 ? -14.735 44.077 -26.140 1.00 52.44 112 ALA A CA 1
ATOM 893 C C . ALA A 1 112 ? -14.692 45.592 -25.900 1.00 52.44 112 ALA A C 1
ATOM 895 O O . ALA A 1 112 ? -15.275 46.093 -24.947 1.00 52.44 112 ALA A O 1
ATOM 896 N N . PHE A 1 113 ? -13.973 46.326 -26.752 1.00 53.41 113 PHE A N 1
ATOM 897 C CA . PHE A 1 113 ? -14.303 47.731 -26.973 1.00 53.41 113 PHE A CA 1
ATOM 898 C C . PHE A 1 113 ? -14.259 48.038 -28.469 1.00 53.41 113 PHE A C 1
ATOM 900 O O . PHE A 1 113 ? -13.216 47.995 -29.119 1.00 53.41 113 PHE A O 1
ATOM 907 N N . GLU A 1 114 ? -15.472 48.239 -28.969 1.00 52.12 114 GLU A N 1
ATOM 908 C CA . GLU A 1 114 ? -15.926 48.724 -30.265 1.00 52.12 114 GLU A CA 1
ATOM 909 C C . GLU A 1 114 ? -14.905 49.461 -31.141 1.00 52.12 114 GLU A C 1
ATOM 911 O O . GLU A 1 114 ? -14.442 50.566 -30.859 1.00 52.12 114 GLU A O 1
ATOM 916 N N . THR A 1 115 ? -14.692 48.884 -32.320 1.00 50.94 115 THR A N 1
ATOM 917 C CA . THR A 1 115 ? -14.297 49.595 -33.532 1.00 50.94 115 THR A CA 1
ATOM 918 C C . THR A 1 115 ? -15.402 50.579 -33.939 1.00 50.94 115 THR A C 1
ATOM 920 O O . THR A 1 115 ? -16.409 50.172 -34.519 1.00 50.94 115 THR A O 1
ATOM 923 N N . ASN A 1 116 ? -15.218 51.874 -33.680 1.00 50.50 116 ASN A N 1
ATOM 924 C CA . ASN A 1 116 ? -16.004 52.928 -34.329 1.00 50.50 116 ASN A CA 1
ATOM 925 C C . ASN A 1 116 ? -15.523 53.113 -35.786 1.00 50.50 116 ASN A C 1
ATOM 927 O O . ASN A 1 116 ? -14.330 53.355 -35.990 1.00 50.50 116 ASN A O 1
ATOM 931 N N . PRO A 1 117 ? -16.390 53.031 -36.815 1.00 54.78 117 PRO A N 1
ATOM 932 C CA . PRO A 1 117 ? -16.002 53.371 -38.180 1.00 54.78 117 PRO A CA 1
ATOM 933 C C . PRO A 1 117 ? -16.002 54.895 -38.397 1.00 54.78 117 PRO A C 1
ATOM 935 O O . PRO A 1 117 ? -16.995 55.578 -38.158 1.00 54.78 117 PRO A O 1
ATOM 938 N N . MET A 1 118 ? -14.877 55.424 -38.887 1.00 56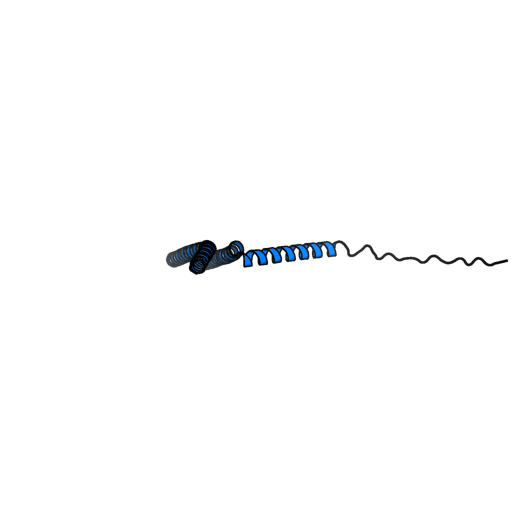.78 118 MET A N 1
ATOM 939 C CA . MET A 1 118 ? -14.729 56.814 -39.344 1.00 56.78 118 MET A CA 1
ATOM 940 C C . MET A 1 118 ? -15.665 57.124 -40.536 1.00 56.78 118 MET A C 1
ATOM 942 O O . MET A 1 118 ? -15.786 56.291 -41.440 1.00 56.78 118 MET A O 1
ATOM 946 N N . PRO A 1 119 ? -16.273 58.324 -40.613 1.00 54.16 119 PRO A N 1
ATOM 947 C CA . PRO A 1 119 ? -17.066 58.738 -41.768 1.00 54.16 119 PRO A CA 1
ATOM 948 C C . PRO A 1 119 ? -16.173 59.110 -42.965 1.00 54.16 119 PRO A C 1
ATOM 950 O O . PRO A 1 119 ? -15.202 59.853 -42.835 1.00 54.16 119 PRO A O 1
ATOM 953 N N . LYS A 1 120 ? -16.523 58.602 -44.154 1.00 57.00 120 LYS A N 1
ATOM 954 C CA . LYS A 1 120 ? -15.905 58.978 -45.435 1.00 57.00 120 LYS A CA 1
ATOM 955 C C . LYS A 1 120 ? -16.410 60.352 -45.879 1.00 57.00 120 LYS A C 1
ATOM 957 O O . LYS A 1 120 ? -17.582 60.493 -46.218 1.00 57.00 120 LYS A O 1
ATOM 962 N N . THR A 1 121 ? -15.520 61.335 -45.951 1.00 60.16 121 THR A N 1
ATOM 963 C CA . THR A 1 121 ? -15.763 62.609 -46.639 1.00 60.16 121 THR A CA 1
ATOM 964 C C . THR A 1 121 ? -15.572 62.400 -48.143 1.00 60.16 121 THR A C 1
ATOM 966 O O . THR A 1 121 ? -14.471 62.093 -48.597 1.00 60.16 121 THR A O 1
ATOM 969 N N . ILE A 1 122 ? -16.646 62.529 -48.923 1.00 59.00 122 ILE A N 1
ATOM 970 C CA . ILE A 1 122 ? -16.600 62.537 -50.390 1.00 59.00 122 ILE A CA 1
ATOM 971 C C . ILE A 1 122 ? -16.326 63.980 -50.822 1.00 59.00 122 ILE A C 1
ATOM 973 O O . ILE A 1 122 ? -17.173 64.852 -50.642 1.00 59.00 122 ILE A O 1
ATOM 977 N N . GLY A 1 123 ? -15.130 64.236 -51.354 1.00 55.19 123 GLY A N 1
ATOM 978 C CA . GLY A 1 123 ? -14.800 65.486 -52.034 1.00 55.19 123 GLY A CA 1
ATOM 979 C C . GLY A 1 123 ? -15.427 65.502 -53.425 1.00 55.19 123 GLY A C 1
ATOM 980 O O . GLY A 1 123 ? -15.159 64.617 -54.236 1.00 55.19 123 GLY A O 1
ATOM 981 N N . ALA A 1 124 ? -16.285 66.491 -53.666 1.00 55.69 124 ALA A N 1
ATOM 982 C CA . ALA A 1 124 ? -16.867 66.792 -54.963 1.00 55.69 124 ALA A CA 1
ATOM 983 C C . ALA A 1 124 ? -15.818 67.431 -55.885 1.00 55.69 124 ALA A C 1
ATOM 985 O O . ALA A 1 124 ? -15.059 68.303 -55.465 1.00 55.69 124 ALA A O 1
ATOM 986 N N . ALA A 1 125 ? -15.799 66.980 -57.136 1.00 49.50 125 ALA A N 1
ATOM 987 C CA . ALA A 1 125 ? -15.055 67.585 -58.228 1.00 49.50 125 ALA A CA 1
ATOM 988 C C . ALA A 1 125 ? -15.770 68.849 -58.731 1.00 49.50 125 ALA A C 1
ATOM 990 O O . ALA A 1 125 ? -16.975 68.790 -58.983 1.00 49.50 125 ALA A O 1
ATOM 991 N N . VAL A 1 126 ? -15.011 69.932 -58.921 1.00 46.72 126 VAL A N 1
ATOM 992 C CA . VAL A 1 126 ? -15.193 70.956 -59.968 1.00 46.72 126 VAL A CA 1
ATOM 993 C C . VAL A 1 126 ? -13.803 71.385 -60.418 1.00 46.72 126 VAL A C 1
ATOM 995 O O . VAL A 1 126 ? -12.969 71.642 -59.521 1.00 46.72 126 VAL A O 1
#

Radius of gyration: 32.86 Å; chains: 1; bounding box: 42×97×91 Å